Protein AF-0000000067793113 (afdb_homodimer)

Secondary structure (DSSP, 8-state):
---SEEEEE--HHHHHHHHHHHHTTS-SSHHHHHHHHHHHHHHHHHHHHHHHHHHHHHHHHHT-S-----HHHHHHHHHHHHHHTT-/---SEEEEE--HHHHHHHHHHHHTTS-SSHHHHHHHHHHHHHHHHHHHHHHHHHHHHHHHHHT-S-----HHHHHHHHHHHHHHTT-

Sequence (174 aa):
MMARTMTIDLGDELRHYVESLVESGDYRTQSEVIREALRMLREKQAESDLQTLRQLVAEGINSGEPQEWNKDEFLQKIRNRTRTATRMMARTMTIDLGDELRHYVESLVESGDYRTQSEVIREALRMLREKQAESDLQTLRQLVAEGINSGEPQEWNKDEFLQKIRNRTRTATR

Structure (mmCIF, N/CA/C/O backbone):
data_AF-0000000067793113-model_v1
#
loop_
_entity.id
_entity.type
_entity.pdbx_description
1 polymer 'Antitoxin ParD'
#
loop_
_atom_site.group_PDB
_atom_site.id
_atom_site.type_symbol
_atom_site.label_atom_id
_atom_site.label_alt_id
_atom_site.label_comp_id
_atom_site.label_asym_id
_atom_site.label_entity_id
_atom_site.label_seq_id
_atom_site.pdbx_PDB_ins_code
_atom_site.Cartn_x
_atom_site.Cartn_y
_atom_site.Cartn_z
_atom_site.occupancy
_atom_site.B_iso_or_equiv
_atom_site.auth_seq_id
_atom_site.auth_comp_id
_atom_site.auth_asym_id
_atom_site.auth_atom_id
_atom_site.pdbx_PDB_model_num
ATOM 1 N N . MET A 1 1 ? -24.422 -5.859 -14.805 1 48.16 1 MET A N 1
ATOM 2 C CA . MET A 1 1 ? -23.953 -4.516 -14.484 1 48.16 1 MET A CA 1
ATOM 3 C C . MET A 1 1 ? -23.125 -4.527 -13.195 1 48.16 1 MET A C 1
ATOM 5 O O . MET A 1 1 ? -23.672 -4.699 -12.109 1 48.16 1 MET A O 1
ATOM 9 N N . MET A 1 2 ? -21.906 -4.91 -13.336 1 55.5 2 MET A N 1
ATOM 10 C CA . MET A 1 2 ? -21.203 -5.316 -12.117 1 55.5 2 MET A CA 1
ATOM 11 C C . MET A 1 2 ? -21.125 -4.164 -11.125 1 55.5 2 MET A C 1
ATOM 13 O O . MET A 1 2 ? -21.125 -2.996 -11.523 1 55.5 2 MET A O 1
ATOM 17 N N . ALA A 1 3 ? -21.594 -4.344 -10.016 1 69.62 3 ALA A N 1
ATOM 18 C CA . ALA A 1 3 ? -21.656 -3.324 -8.969 1 69.62 3 ALA A CA 1
ATOM 19 C C . ALA A 1 3 ? -20.375 -2.492 -8.938 1 69.62 3 ALA A C 1
ATOM 21 O O . ALA A 1 3 ? -19.266 -3.035 -9.023 1 69.62 3 ALA A O 1
ATOM 22 N N . ARG A 1 4 ? -20.594 -1.228 -9.25 1 86.25 4 ARG A N 1
ATOM 23 C CA . ARG A 1 4 ? -19.5 -0.26 -9.305 1 86.25 4 ARG A CA 1
ATOM 24 C C . ARG A 1 4 ? -18.875 -0.048 -7.93 1 86.25 4 ARG A C 1
ATOM 26 O O . ARG A 1 4 ? -17.719 0.344 -7.82 1 86.25 4 ARG A O 1
ATOM 33 N N . THR A 1 5 ? -19.719 -0.491 -6.961 1 94.31 5 THR A N 1
ATOM 34 C CA . THR A 1 5 ? -19.25 -0.253 -5.594 1 94.31 5 THR A CA 1
ATOM 35 C C . THR A 1 5 ? -19.141 -1.566 -4.824 1 94.31 5 THR A C 1
ATOM 37 O O . THR A 1 5 ? -19.703 -2.586 -5.242 1 94.31 5 THR A O 1
ATOM 40 N N . MET A 1 6 ? -18.297 -1.612 -3.809 1 94.56 6 MET A N 1
ATOM 41 C CA . MET A 1 6 ? -18.172 -2.746 -2.898 1 94.56 6 MET A CA 1
ATOM 42 C C . MET A 1 6 ? -18.234 -2.287 -1.445 1 94.56 6 MET A C 1
ATOM 44 O O . MET A 1 6 ? -17.906 -1.142 -1.137 1 94.56 6 MET A O 1
ATOM 48 N N . THR A 1 7 ? -18.75 -3.268 -0.599 1 96.06 7 THR A N 1
ATOM 49 C CA . THR A 1 7 ? -18.844 -3.014 0.835 1 96.06 7 THR A CA 1
ATOM 50 C C . THR A 1 7 ? -17.781 -3.801 1.593 1 96.06 7 THR A C 1
ATOM 52 O O . THR A 1 7 ? -17.609 -5.004 1.373 1 96.06 7 THR A O 1
ATOM 55 N N . ILE A 1 8 ? -17.031 -3.033 2.484 1 97.44 8 ILE A N 1
ATOM 56 C CA . ILE A 1 8 ? -15.914 -3.666 3.18 1 97.44 8 ILE A CA 1
ATOM 57 C C . ILE A 1 8 ? -15.992 -3.352 4.672 1 97.44 8 ILE A C 1
ATOM 59 O O . ILE A 1 8 ? -16.609 -2.363 5.074 1 97.44 8 ILE A O 1
ATOM 63 N N . ASP A 1 9 ? -15.453 -4.301 5.379 1 97.5 9 ASP A N 1
ATOM 64 C CA . ASP A 1 9 ? -15.242 -4.09 6.809 1 97.5 9 ASP A CA 1
ATOM 65 C C . ASP A 1 9 ? -13.766 -3.875 7.117 1 97.5 9 ASP A C 1
ATOM 67 O O . ASP A 1 9 ? -12.953 -4.789 6.965 1 97.5 9 ASP A O 1
ATOM 71 N N . LEU A 1 10 ? -13.398 -2.705 7.676 1 97.62 10 LEU A N 1
ATOM 72 C CA . LEU A 1 10 ? -12 -2.346 7.91 1 97.62 10 LEU A CA 1
ATOM 73 C C . LEU A 1 10 ? -11.617 -2.6 9.367 1 97.62 10 LEU A C 1
ATOM 75 O O . LEU A 1 10 ? -10.43 -2.68 9.688 1 97.62 10 LEU A O 1
ATOM 79 N N . GLY A 1 11 ? -12.531 -2.713 10.18 1 96.12 11 GLY A N 1
ATOM 80 C CA . GLY A 1 11 ? -12.25 -2.59 11.602 1 96.12 11 GLY A CA 1
ATOM 81 C C . GLY A 1 11 ? -12.102 -1.151 12.062 1 96.12 11 GLY A C 1
ATOM 82 O O . GLY A 1 11 ? -11.961 -0.245 11.234 1 96.12 11 GLY A O 1
ATOM 83 N N . ASP A 1 12 ? -12.078 -0.944 13.367 1 94.81 12 ASP A N 1
ATOM 84 C CA . ASP A 1 12 ? -12.148 0.399 13.938 1 94.81 12 ASP A CA 1
ATOM 85 C C . ASP A 1 12 ? -10.875 1.19 13.641 1 94.81 12 ASP A C 1
ATOM 87 O O . ASP A 1 12 ? -10.945 2.342 13.203 1 94.81 12 ASP A O 1
ATOM 91 N N . GLU A 1 13 ? -9.758 0.583 13.844 1 95.56 13 GLU A N 1
ATOM 92 C CA . GLU A 1 13 ? -8.477 1.283 13.727 1 95.56 13 GLU A CA 1
ATOM 93 C C . GLU A 1 13 ? -8.234 1.753 12.297 1 95.56 13 GLU A C 1
ATOM 95 O O . GLU A 1 13 ? -7.918 2.922 12.07 1 95.56 13 GLU A O 1
ATOM 100 N N . LEU A 1 14 ? -8.469 0.882 11.367 1 97.5 14 LEU A N 1
ATOM 101 C CA . LEU A 1 14 ? -8.219 1.242 9.977 1 97.5 14 LEU A CA 1
ATOM 102 C C . LEU A 1 14 ? -9.312 2.174 9.461 1 97.5 14 LEU A C 1
ATOM 104 O O . LEU A 1 14 ? -9.039 3.049 8.633 1 97.5 14 LEU A O 1
ATOM 108 N N . ARG A 1 15 ? -10.484 2.031 9.938 1 97.06 15 ARG A N 1
ATOM 109 C CA . ARG A 1 15 ? -11.539 2.979 9.594 1 97.06 15 ARG A CA 1
ATOM 110 C C . ARG A 1 15 ? -11.172 4.391 10.047 1 97.06 15 ARG A C 1
ATOM 112 O O . ARG A 1 15 ? -11.305 5.344 9.273 1 97.06 15 ARG A O 1
ATOM 119 N N . HIS A 1 16 ? -10.695 4.449 11.266 1 96.25 16 HIS A N 1
ATOM 120 C CA . HIS A 1 16 ? -10.289 5.75 11.789 1 96.25 16 HIS A CA 1
ATOM 121 C C . HIS A 1 16 ? -9.141 6.332 10.977 1 96.25 16 HIS A C 1
ATOM 123 O O . HIS A 1 16 ? -9.102 7.539 10.727 1 96.25 16 HIS A O 1
ATOM 129 N N . TYR A 1 17 ? -8.258 5.512 10.617 1 96.88 17 TYR A N 1
ATOM 130 C CA . TYR A 1 17 ? -7.125 5.934 9.805 1 96.88 17 TYR A CA 1
ATOM 131 C C . TYR A 1 17 ? -7.598 6.531 8.484 1 96.88 17 TYR A C 1
ATOM 133 O O . TYR A 1 17 ? -7.191 7.633 8.109 1 96.88 17 TYR A O 1
ATOM 141 N N . VAL A 1 18 ? -8.539 5.891 7.801 1 98 18 VAL A N 1
ATOM 142 C CA . VAL A 1 18 ? -9.078 6.363 6.527 1 98 18 VAL A CA 1
ATOM 143 C C . VAL A 1 18 ? -9.805 7.688 6.73 1 98 18 VAL A C 1
ATOM 145 O O . VAL A 1 18 ? -9.609 8.633 5.969 1 98 18 VAL A O 1
ATOM 148 N N . GLU A 1 19 ? -10.555 7.75 7.809 1 96.75 19 GLU A N 1
ATOM 149 C CA . GLU A 1 19 ? -11.297 8.969 8.117 1 96.75 19 GLU A CA 1
ATOM 150 C C . GLU A 1 19 ? -10.359 10.133 8.391 1 96.75 19 GLU A C 1
ATOM 152 O O . GLU A 1 19 ? -1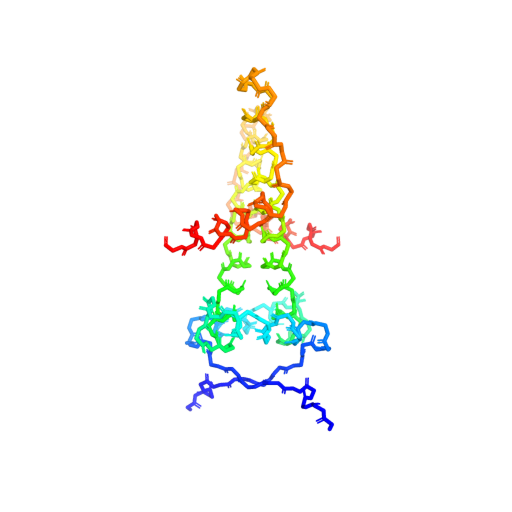0.617 11.266 7.965 1 96.75 19 GLU A O 1
ATOM 157 N N . SER A 1 20 ? -9.312 9.852 9.07 1 96.5 20 SER A N 1
ATOM 158 C CA . SER A 1 20 ? -8.359 10.906 9.406 1 96.5 20 SER A CA 1
ATOM 159 C C . SER A 1 20 ? -7.699 11.477 8.148 1 96.5 20 SER A C 1
ATOM 161 O O . SER A 1 20 ? -7.422 12.672 8.078 1 96.5 20 SER A O 1
ATOM 163 N N . LEU A 1 21 ? -7.473 10.664 7.16 1 95.88 21 LEU A N 1
ATOM 164 C CA . LEU A 1 21 ? -6.863 11.109 5.914 1 95.88 21 LEU A CA 1
ATOM 165 C C . LEU A 1 21 ? -7.812 12.008 5.129 1 95.88 21 LEU A C 1
ATOM 167 O O . LEU A 1 21 ? -7.379 12.969 4.492 1 95.88 21 LEU A O 1
ATOM 171 N N . VAL A 1 22 ? -9.07 11.727 5.195 1 97.12 22 VAL A N 1
ATOM 172 C CA . VAL A 1 22 ? -10.078 12.539 4.516 1 97.12 22 VAL A CA 1
ATOM 173 C C . VAL A 1 22 ? -10.273 13.859 5.266 1 97.12 22 VAL A C 1
ATOM 175 O O . VAL A 1 22 ? -10.344 14.93 4.648 1 97.12 22 VAL A O 1
ATOM 178 N N . GLU A 1 23 ? -10.289 13.773 6.574 1 96.38 23 GLU A N 1
ATOM 179 C CA . GLU A 1 23 ? -10.484 14.945 7.418 1 96.38 23 GLU A CA 1
ATOM 180 C C . GLU A 1 23 ? -9.32 15.922 7.285 1 96.38 23 GLU A C 1
ATOM 182 O O . GLU A 1 23 ? -9.523 17.141 7.316 1 96.38 23 GLU A O 1
ATOM 187 N N . SER A 1 24 ? -8.133 15.375 7.098 1 93.38 24 SER A N 1
ATOM 188 C CA . SER A 1 24 ? -6.934 16.203 6.984 1 93.38 24 SER A CA 1
ATOM 189 C C . SER A 1 24 ? -6.883 16.922 5.645 1 93.38 24 SER A C 1
ATOM 191 O O . SER A 1 24 ? -6.105 17.859 5.465 1 93.38 24 SER A O 1
ATOM 193 N N . GLY A 1 25 ? -7.664 16.406 4.645 1 94.5 25 GLY A N 1
ATOM 194 C CA . GLY A 1 25 ? -7.676 17 3.314 1 94.5 25 GLY A CA 1
ATOM 195 C C . GLY A 1 25 ? -6.684 16.344 2.369 1 94.5 25 GLY A C 1
ATOM 196 O O . GLY A 1 25 ? -6.504 16.797 1.237 1 94.5 25 GLY A O 1
ATOM 197 N N . ASP A 1 26 ? -6.023 15.312 2.783 1 91.19 26 ASP A N 1
ATOM 198 C CA . ASP A 1 26 ? -5.066 14.594 1.946 1 91.19 26 ASP A CA 1
ATOM 199 C C . ASP A 1 26 ? -5.77 13.898 0.784 1 91.19 26 ASP A C 1
ATOM 201 O O . ASP A 1 26 ? -5.18 13.711 -0.282 1 91.19 26 ASP A O 1
ATOM 205 N N . TYR A 1 27 ? -6.988 13.516 1.097 1 95.88 27 TYR A N 1
ATOM 206 C CA . TYR A 1 27 ? -7.836 12.867 0.105 1 95.88 27 TYR A CA 1
ATOM 207 C C . TYR A 1 27 ? -9.242 13.453 0.123 1 95.88 27 TYR A C 1
ATOM 209 O O . TYR A 1 27 ? -9.703 13.938 1.157 1 95.88 27 TYR A O 1
ATOM 217 N N . ARG A 1 28 ? -9.875 13.359 -0.958 1 97.12 28 ARG A N 1
ATOM 218 C CA . ARG A 1 28 ? -11.219 13.914 -1.064 1 97.12 28 ARG A CA 1
ATOM 219 C C . ARG A 1 28 ? -12.258 12.938 -0.507 1 97.12 28 ARG A C 1
ATOM 221 O O . ARG A 1 28 ? -13.258 13.359 0.081 1 97.12 28 ARG A O 1
ATOM 228 N N . THR A 1 29 ? -12 11.664 -0.771 1 97.62 29 THR A N 1
ATOM 229 C CA . THR A 1 29 ? -13 10.68 -0.376 1 97.62 29 THR A CA 1
ATOM 230 C C . THR A 1 29 ? -12.328 9.43 0.186 1 97.62 29 THR A C 1
ATOM 232 O O . THR A 1 29 ? -11.133 9.203 -0.037 1 97.62 29 THR A O 1
ATOM 235 N N . GLN A 1 30 ? -13.117 8.625 0.797 1 97.5 30 GLN A N 1
ATOM 236 C CA . GLN A 1 30 ? -12.656 7.332 1.286 1 97.5 30 GLN A CA 1
ATOM 237 C C . GLN A 1 30 ? -12.258 6.418 0.132 1 97.5 30 GLN A C 1
ATOM 239 O O . GLN A 1 30 ? -11.273 5.684 0.231 1 97.5 30 GLN A O 1
ATOM 244 N N . SER A 1 31 ? -12.961 6.496 -0.937 1 98.06 31 SER A N 1
ATOM 245 C CA . SER A 1 31 ? -12.641 5.695 -2.113 1 98.06 31 SER A CA 1
ATOM 246 C C . SER A 1 31 ? -11.258 6.047 -2.662 1 98.06 31 SER A C 1
ATOM 248 O O . SER A 1 31 ? -10.523 5.168 -3.119 1 98.06 31 SER A O 1
ATOM 250 N N . GLU A 1 32 ? -10.922 7.289 -2.578 1 98.25 32 GLU A N 1
ATOM 251 C CA . GLU A 1 32 ? -9.617 7.742 -3.047 1 98.25 32 GLU A CA 1
ATOM 252 C C . GLU A 1 32 ? -8.492 7.148 -2.201 1 98.25 32 GLU A C 1
ATOM 254 O O . GLU A 1 32 ? -7.469 6.719 -2.734 1 98.25 32 GLU A O 1
ATOM 259 N N . VAL A 1 33 ? -8.703 7.051 -0.982 1 98.31 33 VAL A N 1
ATOM 260 C CA . VAL A 1 33 ? -7.719 6.477 -0.068 1 98.31 33 VAL A CA 1
ATOM 261 C C . VAL A 1 33 ? -7.496 5.004 -0.406 1 98.31 33 VAL A C 1
ATOM 263 O O . VAL A 1 33 ? -6.359 4.559 -0.557 1 98.31 33 VAL A O 1
ATOM 266 N N . ILE A 1 34 ? -8.578 4.34 -0.567 1 98.69 34 ILE A N 1
ATOM 267 C CA . ILE A 1 34 ? -8.531 2.898 -0.779 1 98.69 34 ILE A CA 1
ATOM 268 C C . ILE A 1 34 ? -7.906 2.6 -2.143 1 98.69 34 ILE A C 1
ATOM 270 O O . ILE A 1 34 ? -7.121 1.658 -2.279 1 98.69 34 ILE A O 1
ATOM 274 N N . ARG A 1 35 ? -8.242 3.443 -3.121 1 98.56 35 ARG A N 1
ATOM 275 C CA . ARG A 1 35 ? -7.645 3.254 -4.438 1 98.56 35 ARG A CA 1
ATOM 276 C C . ARG A 1 35 ? -6.129 3.436 -4.379 1 98.56 35 ARG A C 1
ATOM 278 O O . ARG A 1 35 ? -5.383 2.662 -4.98 1 98.56 35 ARG A O 1
ATOM 285 N N . GLU A 1 36 ? -5.715 4.387 -3.625 1 98.06 36 GLU A N 1
ATOM 286 C CA . GLU A 1 36 ? -4.281 4.602 -3.467 1 98.06 36 GLU A CA 1
ATOM 287 C C . GLU A 1 36 ? -3.621 3.432 -2.742 1 98.06 36 GLU A C 1
ATOM 289 O O . GLU A 1 36 ? -2.541 2.982 -3.131 1 98.06 36 GLU A O 1
ATOM 294 N N . ALA A 1 37 ? -4.25 2.947 -1.72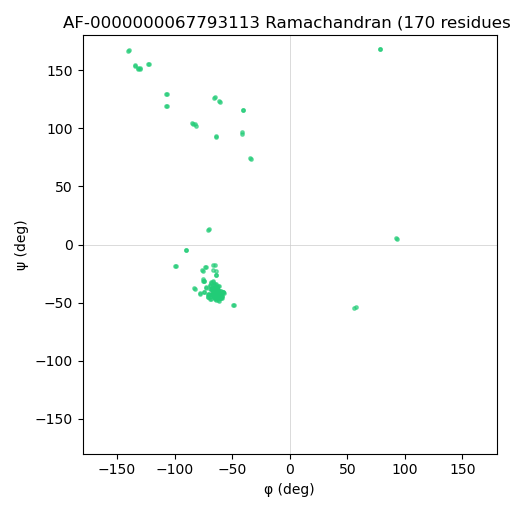6 1 98.5 37 ALA A N 1
ATOM 295 C CA . ALA A 1 37 ? -3.729 1.813 -0.967 1 98.5 37 ALA A CA 1
ATOM 296 C C . ALA A 1 37 ? -3.578 0.583 -1.855 1 98.5 37 ALA A C 1
ATOM 298 O O . ALA A 1 37 ? -2.559 -0.11 -1.8 1 98.5 37 ALA A O 1
ATOM 299 N N . LEU A 1 38 ? -4.523 0.403 -2.688 1 98.56 38 LEU A N 1
ATOM 300 C CA . LEU A 1 38 ? -4.504 -0.766 -3.561 1 98.56 38 LEU A CA 1
ATOM 301 C C . LEU A 1 38 ? -3.447 -0.615 -4.648 1 98.56 38 LEU A C 1
ATOM 303 O O . LEU A 1 38 ? -2.816 -1.597 -5.047 1 98.56 38 LEU A O 1
ATOM 307 N N . ARG A 1 39 ? -3.314 0.578 -5.109 1 97.81 39 ARG A N 1
ATOM 308 C CA . ARG A 1 39 ? -2.258 0.811 -6.09 1 97.81 39 ARG A CA 1
ATOM 309 C C . ARG A 1 39 ? -0.884 0.534 -5.488 1 97.81 39 ARG A C 1
ATOM 311 O O . ARG A 1 39 ? -0.02 -0.052 -6.145 1 97.81 39 ARG A O 1
ATOM 318 N N . MET A 1 40 ? -0.789 0.949 -4.305 1 96.25 40 MET A N 1
ATOM 319 C CA . MET A 1 40 ? 0.469 0.706 -3.605 1 96.25 40 MET A CA 1
ATOM 320 C C . MET A 1 40 ? 0.705 -0.789 -3.416 1 96.25 40 MET A C 1
ATOM 322 O O . MET A 1 40 ? 1.82 -1.275 -3.613 1 96.25 40 MET A O 1
ATOM 326 N N . LEU A 1 41 ? -0.288 -1.528 -3.012 1 96.5 41 LEU A N 1
ATOM 327 C CA . LEU A 1 41 ? -0.173 -2.973 -2.846 1 96.5 41 LEU A CA 1
ATOM 328 C C . LEU A 1 41 ? 0.223 -3.641 -4.156 1 96.5 41 LEU A C 1
ATOM 330 O O . LEU A 1 41 ? 1.116 -4.492 -4.184 1 96.5 41 LEU A O 1
ATOM 334 N N . ARG A 1 42 ? -0.41 -3.215 -5.199 1 95.56 42 ARG A N 1
ATOM 335 C CA . ARG A 1 42 ? -0.136 -3.775 -6.52 1 95.56 42 ARG A CA 1
ATOM 336 C C . ARG A 1 42 ? 1.296 -3.48 -6.953 1 95.56 42 ARG A C 1
ATOM 338 O O . ARG A 1 42 ? 1.983 -4.359 -7.48 1 95.56 42 ARG A O 1
ATOM 345 N N . GLU A 1 43 ? 1.705 -2.299 -6.73 1 94.19 43 GLU A N 1
ATOM 346 C CA . GLU A 1 43 ? 3.066 -1.897 -7.07 1 94.19 43 GLU A CA 1
ATOM 347 C C . GLU A 1 43 ? 4.094 -2.693 -6.27 1 94.19 43 GLU A C 1
ATOM 349 O O . GLU A 1 43 ? 5.094 -3.154 -6.82 1 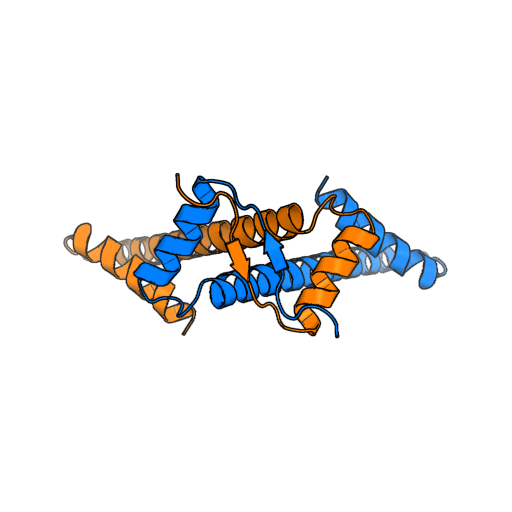94.19 43 GLU A O 1
ATOM 354 N N . LYS A 1 44 ? 3.814 -2.791 -5.055 1 93.31 44 LYS A N 1
ATOM 355 C CA . LYS A 1 44 ? 4.73 -3.539 -4.195 1 93.31 44 LYS A CA 1
ATOM 356 C C . LYS A 1 44 ? 4.832 -4.996 -4.637 1 93.31 44 LYS A C 1
ATOM 358 O O . LYS A 1 44 ? 5.922 -5.574 -4.633 1 93.31 44 LYS A O 1
ATOM 363 N N . GLN A 1 45 ? 3.736 -5.578 -4.961 1 90.62 45 GLN A N 1
ATOM 364 C CA . GLN A 1 45 ? 3.729 -6.953 -5.453 1 90.62 45 GLN A CA 1
ATOM 365 C C . GLN A 1 45 ? 4.535 -7.078 -6.742 1 90.62 45 GLN A C 1
ATOM 367 O O . GLN A 1 45 ? 5.297 -8.031 -6.914 1 90.62 45 GLN A O 1
ATOM 372 N N . ALA A 1 46 ? 4.391 -6.113 -7.637 1 89.94 46 ALA A N 1
ATOM 373 C CA . ALA A 1 46 ? 5.113 -6.117 -8.906 1 89.94 46 ALA A CA 1
ATOM 374 C C . ALA A 1 46 ? 6.621 -6.02 -8.68 1 89.94 46 ALA A C 1
ATOM 376 O O . ALA A 1 46 ? 7.398 -6.715 -9.328 1 89.94 46 ALA A O 1
ATOM 377 N N . GLU A 1 47 ? 6.941 -5.16 -7.754 1 89.62 47 GLU A N 1
ATOM 378 C CA . GLU A 1 47 ? 8.352 -4.988 -7.418 1 89.62 47 GLU A CA 1
ATOM 379 C C . GLU A 1 47 ? 8.938 -6.273 -6.836 1 89.62 47 GLU A C 1
ATOM 381 O O . GLU A 1 47 ? 10.062 -6.656 -7.176 1 89.62 47 GLU A O 1
ATOM 386 N N . SER A 1 48 ? 8.219 -6.84 -5.977 1 89.19 48 SER A N 1
ATOM 387 C CA . SER A 1 48 ? 8.664 -8.086 -5.363 1 89.19 48 SER A CA 1
ATOM 388 C C . SER A 1 48 ? 8.852 -9.18 -6.406 1 89.19 48 SER A C 1
ATOM 390 O O . SER A 1 48 ? 9.828 -9.93 -6.363 1 89.19 48 SER A O 1
ATOM 392 N N . ASP A 1 49 ? 7.926 -9.266 -7.281 1 86.12 49 ASP A N 1
ATOM 393 C CA . ASP A 1 49 ? 8.008 -10.242 -8.359 1 86.12 49 ASP A CA 1
ATOM 394 C C . ASP A 1 49 ? 9.25 -10 -9.227 1 86.12 49 ASP A C 1
ATOM 396 O O . ASP A 1 49 ? 9.938 -10.945 -9.609 1 86.12 49 ASP A O 1
ATOM 400 N N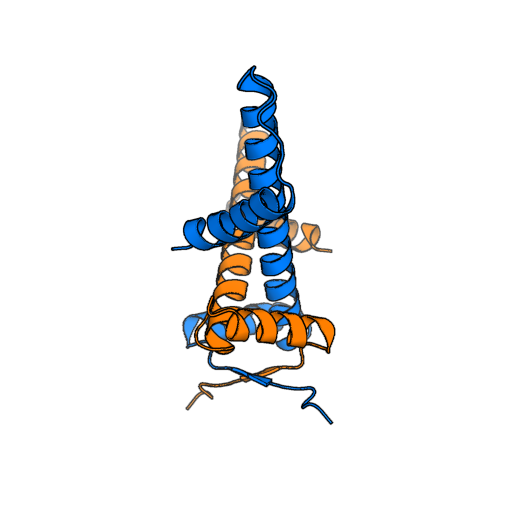 . LEU A 1 50 ? 9.469 -8.812 -9.508 1 85.25 50 LEU A N 1
ATOM 401 C CA . LEU A 1 50 ? 10.625 -8.445 -10.312 1 85.25 50 LEU A CA 1
ATOM 402 C C . LEU A 1 50 ? 11.922 -8.812 -9.602 1 85.25 50 LEU A C 1
ATOM 404 O O . LEU A 1 50 ? 12.859 -9.32 -10.219 1 85.25 50 LEU A O 1
ATOM 408 N N . GLN A 1 51 ? 11.938 -8.484 -8.391 1 86.62 51 GLN A N 1
ATOM 409 C CA . GLN A 1 51 ? 13.125 -8.797 -7.609 1 86.62 51 GLN A CA 1
ATOM 410 C C . GLN A 1 51 ? 13.375 -10.305 -7.566 1 86.62 51 GLN A C 1
ATOM 412 O O . GLN A 1 51 ? 14.516 -10.75 -7.695 1 86.62 51 GLN A O 1
ATOM 417 N N . THR A 1 52 ? 12.352 -11.016 -7.355 1 85.56 52 THR A N 1
ATOM 418 C CA . THR A 1 52 ? 12.453 -12.469 -7.348 1 85.56 52 THR A CA 1
ATOM 419 C C . THR A 1 52 ? 12.953 -12.984 -8.695 1 85.56 52 THR A C 1
ATOM 421 O O . THR A 1 52 ? 13.82 -13.859 -8.742 1 85.56 52 THR A O 1
ATOM 424 N N . LEU A 1 53 ? 12.422 -12.43 -9.703 1 83.62 53 LEU A N 1
ATOM 425 C CA . LEU A 1 53 ? 12.852 -12.812 -11.047 1 83.62 53 LEU A CA 1
ATOM 426 C C . LEU A 1 53 ? 14.32 -12.492 -11.266 1 83.62 53 LEU A C 1
ATOM 428 O O . LEU A 1 53 ? 15.07 -13.312 -11.805 1 83.62 53 LEU A O 1
ATOM 432 N N . ARG A 1 54 ? 14.719 -11.328 -10.914 1 84.56 54 ARG A N 1
ATOM 433 C CA . ARG A 1 54 ? 16.109 -10.914 -11.039 1 84.56 54 ARG A CA 1
ATOM 434 C C . ARG A 1 54 ? 17.031 -11.852 -10.258 1 84.56 54 ARG A C 1
ATOM 436 O O . ARG A 1 54 ? 18.109 -12.219 -10.742 1 84.56 54 ARG A O 1
ATOM 443 N N . GLN A 1 55 ? 16.594 -12.211 -9.125 1 84.5 55 GLN A N 1
ATOM 444 C CA . GLN A 1 55 ? 17.375 -13.117 -8.289 1 84.5 55 GLN A CA 1
ATOM 445 C C . GLN A 1 55 ? 17.484 -14.492 -8.922 1 84.5 55 GLN A C 1
ATOM 447 O O . GLN A 1 55 ? 18.562 -15.109 -8.906 1 84.5 55 GLN A O 1
ATOM 452 N N . LEU A 1 56 ? 16.406 -14.961 -9.484 1 80.38 56 LEU A N 1
ATOM 453 C CA . LEU A 1 56 ? 16.406 -16.266 -10.133 1 80.38 56 LEU A CA 1
ATOM 454 C C . LEU A 1 56 ? 17.297 -16.266 -11.367 1 80.38 56 LEU A C 1
ATOM 456 O O . LEU A 1 56 ? 18.031 -17.219 -11.625 1 80.38 56 LEU A O 1
ATOM 460 N N . VAL A 1 57 ? 17.281 -15.203 -12.102 1 80.94 57 VAL A N 1
ATOM 461 C CA . VAL A 1 57 ? 18.125 -15.039 -13.289 1 80.94 57 VAL A CA 1
ATOM 462 C C . VAL A 1 57 ? 19.594 -14.992 -12.883 1 80.94 57 VAL A C 1
ATOM 464 O O . VAL A 1 57 ? 20.438 -15.664 -13.492 1 80.94 57 VAL A O 1
ATOM 467 N N . ALA A 1 58 ? 19.891 -14.258 -11.883 1 78.69 58 ALA A N 1
ATOM 468 C CA . ALA A 1 58 ? 21.25 -14.156 -11.367 1 78.69 58 ALA A CA 1
ATOM 469 C C . ALA A 1 58 ? 21.781 -15.516 -10.922 1 78.69 58 ALA A C 1
ATOM 471 O O . ALA A 1 58 ? 22.922 -15.875 -11.195 1 78.69 58 ALA A O 1
ATOM 472 N N . GLU A 1 59 ? 21.016 -16.219 -10.25 1 78.94 59 GLU A N 1
ATOM 473 C CA . GLU A 1 59 ? 21.375 -17.562 -9.797 1 78.94 59 GLU A CA 1
ATOM 474 C C . GLU A 1 59 ? 21.594 -18.5 -10.984 1 78.94 59 GLU A C 1
ATOM 476 O O . GLU A 1 59 ? 22.469 -19.359 -10.945 1 78.94 59 GLU A O 1
ATOM 481 N N . GLY A 1 60 ? 20.812 -18.297 -11.938 1 74.31 60 GLY A N 1
ATOM 482 C CA . GLY A 1 60 ? 20.969 -19.094 -13.141 1 74.31 60 GLY A CA 1
ATOM 483 C C . GLY A 1 60 ? 22.25 -18.812 -13.891 1 74.31 60 GLY A C 1
ATOM 484 O O . GLY A 1 60 ? 22.922 -19.734 -14.367 1 74.31 60 GLY A O 1
ATOM 485 N N . ILE A 1 61 ? 22.609 -17.594 -13.93 1 73.06 61 ILE A N 1
ATOM 486 C CA . ILE A 1 61 ? 23.844 -17.172 -14.594 1 73.06 61 ILE A CA 1
ATOM 487 C C . ILE A 1 61 ? 25.047 -17.656 -13.789 1 73.06 61 ILE A C 1
ATOM 489 O O . ILE A 1 61 ? 26.031 -18.141 -14.359 1 73.06 61 ILE A O 1
ATOM 493 N N . ASN A 1 62 ? 24.891 -17.5 -12.578 1 70.62 62 ASN A N 1
ATOM 494 C CA . ASN A 1 62 ? 26.016 -17.875 -11.711 1 70.62 62 ASN A CA 1
ATOM 495 C C . ASN A 1 62 ? 26.125 -19.391 -11.555 1 70.62 62 ASN A C 1
ATOM 497 O O . ASN A 1 62 ? 27.141 -19.891 -11.062 1 70.62 62 ASN A O 1
ATOM 501 N N . SER A 1 63 ? 25.047 -19.969 -11.797 1 65.62 63 SER A N 1
ATOM 502 C CA . SER A 1 63 ? 25.094 -21.422 -11.648 1 65.62 63 SER A CA 1
ATOM 503 C C . SER A 1 63 ? 25.906 -22.062 -12.766 1 65.62 63 SER A C 1
ATOM 505 O O . SER A 1 63 ? 26.281 -23.234 -12.68 1 65.62 63 SER A O 1
ATOM 507 N N . GLY A 1 64 ? 26.578 -21.344 -13.461 1 61.66 64 GLY A N 1
ATOM 508 C CA . GLY A 1 64 ? 27.484 -21.812 -14.5 1 61.66 64 GLY A CA 1
ATOM 509 C C . GLY A 1 64 ? 26.797 -22.656 -15.555 1 61.66 64 GLY A C 1
ATOM 510 O O . GLY A 1 64 ? 27.141 -22.594 -16.734 1 61.66 64 GLY A O 1
ATOM 511 N N . GLU A 1 65 ? 26.078 -23.719 -15.102 1 58.16 65 GLU A N 1
ATOM 512 C CA . GLU A 1 65 ? 25.609 -24.656 -16.125 1 58.16 65 GLU A CA 1
ATOM 513 C C . GLU A 1 65 ? 24.297 -24.203 -16.734 1 58.16 65 GLU A C 1
ATOM 515 O O . GLU A 1 65 ? 23.375 -23.797 -16.031 1 58.16 65 GLU A O 1
ATOM 520 N N . PRO A 1 66 ? 24.391 -23.688 -17.922 1 57.09 66 PRO A N 1
ATOM 521 C CA . PRO A 1 66 ? 23.141 -23.344 -18.625 1 57.09 66 PRO A CA 1
ATOM 522 C C . PRO A 1 66 ? 22 -24.312 -18.312 1 57.09 66 PRO A C 1
ATOM 524 O O . PRO A 1 66 ? 22.172 -25.531 -18.438 1 57.09 66 PRO A O 1
ATOM 527 N N . GLN A 1 67 ? 21.453 -24.203 -17.141 1 56.75 67 GLN A N 1
ATOM 528 C CA . GLN A 1 67 ? 20.297 -25.094 -16.969 1 56.75 67 GLN A CA 1
ATOM 529 C C . GLN A 1 67 ? 19.172 -24.703 -17.922 1 56.75 67 GLN A C 1
ATOM 531 O O . GLN A 1 67 ? 19.016 -23.531 -18.25 1 56.75 67 GLN A O 1
ATOM 536 N N . GLU A 1 68 ? 18.75 -25.562 -18.594 1 58.94 68 GLU A N 1
ATOM 537 C CA . GLU A 1 68 ? 17.641 -25.391 -19.516 1 58.94 68 GLU A CA 1
ATOM 538 C C . GLU A 1 68 ? 16.531 -24.547 -18.891 1 58.94 68 GLU A C 1
ATOM 540 O O . GLU A 1 68 ? 16.094 -24.828 -17.766 1 58.94 68 GLU A O 1
ATOM 545 N N . TRP A 1 69 ? 16.609 -23.312 -19.203 1 59.66 69 TRP A N 1
ATOM 546 C CA . TRP A 1 69 ? 15.633 -22.328 -18.719 1 59.66 69 TRP A CA 1
ATOM 547 C C . TRP A 1 69 ? 14.242 -22.625 -19.266 1 59.66 69 TRP A C 1
ATOM 549 O O . TRP A 1 69 ? 14.047 -22.672 -20.484 1 59.66 69 TRP A O 1
ATOM 559 N N . ASN A 1 70 ? 13.43 -23.453 -18.391 1 63.12 70 ASN A N 1
ATOM 560 C CA . ASN A 1 70 ? 12.016 -23.562 -18.719 1 63.12 70 ASN A CA 1
ATOM 561 C C . ASN A 1 70 ? 11.227 -22.375 -18.203 1 63.12 70 ASN A C 1
ATOM 563 O O . ASN A 1 70 ? 11.039 -22.219 -17 1 63.12 70 ASN A O 1
ATOM 567 N N . LYS A 1 71 ? 10.914 -21.547 -19.047 1 63.81 71 LYS A N 1
ATOM 568 C CA . LYS A 1 71 ? 10.234 -20.281 -18.781 1 63.81 71 LYS A CA 1
ATOM 569 C C . LYS A 1 71 ? 9.008 -20.484 -17.906 1 63.81 71 LYS A C 1
ATOM 571 O O . LYS A 1 71 ? 8.773 -19.734 -16.953 1 63.81 71 LYS A O 1
ATOM 576 N N . ASP A 1 72 ? 8.148 -21.453 -18.391 1 67.31 72 ASP A N 1
ATOM 577 C CA . ASP A 1 72 ? 6.891 -21.688 -17.688 1 67.31 72 ASP A CA 1
ATOM 578 C C . ASP A 1 72 ? 7.145 -22.078 -16.234 1 67.31 72 ASP A C 1
ATOM 580 O O . ASP A 1 72 ? 6.445 -21.609 -15.336 1 67.31 72 ASP A O 1
ATOM 584 N N . GLU A 1 73 ? 8.117 -22.875 -16.141 1 66.88 73 GLU A N 1
ATOM 585 C CA . GLU A 1 73 ? 8.461 -23.312 -14.789 1 66.88 73 GLU A CA 1
ATOM 586 C C . GLU A 1 73 ? 9.023 -22.172 -13.961 1 66.88 73 GLU A C 1
ATOM 588 O O . GLU A 1 73 ? 8.742 -22.047 -12.766 1 66.88 73 GLU A O 1
ATOM 593 N N . PHE A 1 74 ? 9.68 -21.328 -14.633 1 65.81 74 PHE A N 1
ATOM 594 C CA . PHE A 1 74 ? 10.297 -20.188 -13.984 1 65.81 74 PHE A CA 1
ATOM 595 C C . PHE A 1 74 ? 9.242 -19.188 -13.516 1 65.81 74 PHE A C 1
ATOM 597 O O . PHE A 1 74 ? 9.266 -18.75 -12.359 1 65.81 74 PHE A O 1
ATOM 604 N N . LEU A 1 75 ? 8.281 -18.875 -14.305 1 65.69 75 LEU A N 1
ATOM 605 C CA . LEU A 1 75 ? 7.211 -17.953 -13.969 1 65.69 75 LEU A CA 1
ATOM 606 C C . LEU A 1 75 ? 6.367 -18.484 -12.82 1 65.69 75 LEU A C 1
ATOM 608 O O . LEU A 1 75 ? 5.93 -17.719 -11.953 1 65.69 75 LEU A O 1
ATOM 612 N N . GLN A 1 76 ? 6.156 -19.734 -12.836 1 68.31 76 GLN A N 1
ATOM 613 C CA . GLN A 1 76 ? 5.426 -20.375 -11.75 1 68.31 76 GLN A CA 1
ATOM 614 C C . GLN A 1 76 ? 6.18 -20.234 -10.43 1 68.31 76 GLN A C 1
ATOM 616 O O . GLN A 1 76 ? 5.566 -20.016 -9.383 1 68.31 76 GLN A O 1
ATOM 621 N N . LYS A 1 77 ? 7.492 -20.328 -10.586 1 66.44 77 LYS A N 1
ATOM 622 C CA . LYS A 1 77 ? 8.336 -20.203 -9.398 1 66.44 77 LYS A CA 1
ATOM 623 C C . LYS A 1 77 ? 8.273 -18.797 -8.82 1 66.44 77 LYS A C 1
ATOM 625 O O . LYS A 1 77 ? 8.219 -18.625 -7.602 1 66.44 77 LYS A O 1
ATOM 630 N N . ILE A 1 78 ? 8.203 -17.891 -9.633 1 65.75 78 ILE A N 1
ATOM 631 C CA . ILE A 1 78 ? 8.125 -16.484 -9.234 1 65.75 78 ILE A CA 1
ATOM 632 C C . ILE A 1 78 ? 6.793 -16.219 -8.539 1 65.75 78 ILE A C 1
ATOM 634 O O . ILE A 1 78 ? 6.754 -15.578 -7.484 1 65.75 78 ILE A O 1
ATOM 638 N N . ARG A 1 79 ? 5.777 -16.75 -9.094 1 68.12 79 ARG A N 1
ATOM 639 C CA . ARG A 1 79 ? 4.441 -16.594 -8.531 1 68.12 79 ARG A CA 1
ATOM 640 C C . ARG A 1 79 ? 4.355 -17.219 -7.141 1 68.12 79 ARG A C 1
ATOM 642 O O . ARG A 1 79 ? 3.77 -16.625 -6.227 1 68.12 79 ARG A O 1
ATOM 649 N N . ASN A 1 80 ? 4.996 -18.312 -7.043 1 65.75 80 ASN A N 1
ATOM 650 C CA . ASN A 1 80 ? 4.98 -19.062 -5.785 1 65.75 80 ASN A CA 1
ATOM 651 C C . ASN A 1 80 ? 5.793 -18.359 -4.707 1 65.75 80 ASN A C 1
ATOM 653 O O . ASN A 1 80 ? 5.414 -18.375 -3.533 1 65.75 80 ASN A O 1
ATOM 657 N N . ARG A 1 81 ? 6.863 -17.922 -5.098 1 63.12 81 ARG A N 1
ATOM 658 C CA . ARG A 1 81 ? 7.766 -17.281 -4.145 1 63.12 81 ARG A CA 1
ATOM 659 C C . ARG A 1 81 ? 7.191 -15.953 -3.652 1 63.12 81 ARG A C 1
ATOM 661 O O . ARG A 1 81 ? 7.367 -15.594 -2.488 1 63.12 81 ARG A O 1
ATOM 668 N N . THR A 1 82 ? 6.691 -15.25 -4.469 1 61.56 82 THR A N 1
ATOM 669 C CA . THR A 1 82 ? 6.078 -13.984 -4.082 1 61.56 82 THR A CA 1
ATOM 670 C C . THR A 1 82 ? 4.883 -14.219 -3.162 1 61.56 82 THR A C 1
ATOM 672 O O . THR A 1 82 ? 4.586 -13.398 -2.293 1 61.56 82 THR A O 1
ATOM 675 N N . ARG A 1 83 ? 4.289 -15.391 -3.293 1 60.31 83 ARG A N 1
ATOM 676 C CA . ARG A 1 83 ? 3.174 -15.797 -2.445 1 60.31 83 ARG A CA 1
ATOM 677 C C . ARG A 1 83 ? 3.666 -16.25 -1.076 1 60.31 83 ARG A C 1
ATOM 679 O O . ARG A 1 83 ? 3.031 -15.977 -0.058 1 60.31 83 ARG A O 1
ATOM 686 N N . THR A 1 84 ? 4.66 -16.938 -1.102 1 53.62 84 THR A N 1
ATOM 687 C CA . THR A 1 84 ? 5.184 -17.531 0.13 1 53.62 84 THR A CA 1
ATOM 688 C C . THR A 1 84 ? 5.879 -16.469 0.976 1 53.62 84 THR A C 1
ATOM 690 O O . THR A 1 84 ? 6.059 -16.641 2.184 1 53.62 84 THR A O 1
ATOM 693 N N . ALA A 1 85 ? 6.363 -15.578 0.362 1 51.31 85 ALA A N 1
ATOM 694 C CA . ALA A 1 85 ? 7.062 -14.57 1.154 1 51.31 85 ALA A CA 1
ATOM 695 C C . ALA A 1 85 ? 6.086 -13.797 2.039 1 51.31 85 ALA A C 1
ATOM 697 O O . ALA A 1 85 ? 6.477 -13.242 3.068 1 51.31 85 ALA A O 1
ATOM 698 N N . THR A 1 86 ? 4.805 -13.695 1.819 1 40.78 86 THR A N 1
ATOM 699 C CA . THR A 1 86 ? 3.814 -13.055 2.678 1 40.78 86 THR A CA 1
ATOM 700 C C . THR A 1 86 ? 3.234 -14.055 3.674 1 40.78 86 THR A C 1
ATOM 702 O O . THR A 1 86 ? 2.367 -13.711 4.477 1 40.78 86 THR A O 1
ATOM 705 N N . ARG A 1 87 ? 3.564 -15.281 3.617 1 38.44 87 ARG A N 1
ATOM 706 C CA . ARG A 1 87 ? 3.098 -16.203 4.648 1 38.44 87 ARG A CA 1
ATOM 707 C C . ARG A 1 87 ? 3.982 -16.141 5.887 1 38.44 87 ARG A C 1
ATOM 709 O O . ARG A 1 87 ? 5.207 -16.062 5.781 1 38.44 87 ARG A O 1
ATOM 716 N N . MET B 1 1 ? -23.625 3.885 16.75 1 49.09 1 MET B N 1
ATOM 717 C CA . MET B 1 1 ? -23.078 2.582 16.391 1 49.09 1 MET B CA 1
ATOM 718 C C . MET B 1 1 ? -22.312 2.662 15.062 1 49.09 1 MET B C 1
ATOM 720 O O . MET B 1 1 ? -22.922 2.828 14 1 49.09 1 MET B O 1
ATOM 724 N N . MET B 1 2 ? -21.094 3.096 15.141 1 57.19 2 MET B N 1
ATOM 725 C CA . MET B 1 2 ? -20.484 3.553 13.898 1 57.19 2 MET B CA 1
ATOM 726 C C . MET B 1 2 ? -20.406 2.42 12.875 1 57.19 2 MET B C 1
ATOM 728 O O . MET B 1 2 ? -20.344 1.248 13.25 1 57.19 2 MET B O 1
AT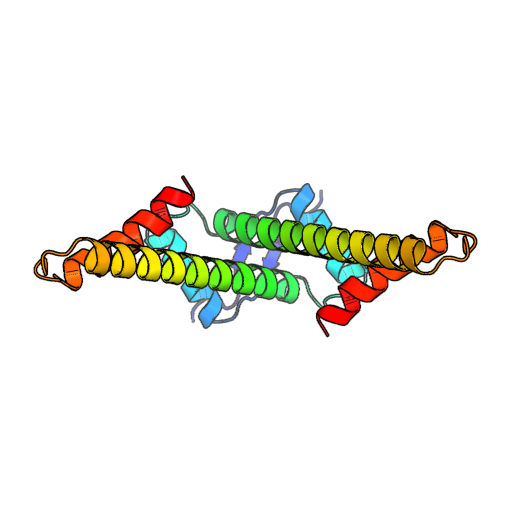OM 732 N N . ALA B 1 3 ? -20.938 2.586 11.789 1 70.94 3 ALA B N 1
ATOM 733 C CA . ALA B 1 3 ? -21.031 1.587 10.727 1 70.94 3 ALA B CA 1
ATOM 734 C C . ALA B 1 3 ? -19.719 0.811 10.602 1 70.94 3 ALA B C 1
ATOM 736 O O . ALA B 1 3 ? -18.625 1.398 10.633 1 70.94 3 ALA B O 1
ATOM 737 N N . ARG B 1 4 ? -19.844 -0.465 10.883 1 86.5 4 ARG B N 1
ATOM 738 C CA . ARG B 1 4 ? -18.719 -1.382 10.859 1 86.5 4 ARG B CA 1
ATOM 739 C C . ARG B 1 4 ? -18.188 -1.555 9.438 1 86.5 4 ARG B C 1
ATOM 741 O O . ARG B 1 4 ? -17.016 -1.91 9.242 1 86.5 4 ARG B O 1
ATOM 748 N N . THR B 1 5 ? -19.109 -1.135 8.547 1 94.44 5 THR B N 1
ATOM 749 C CA . THR B 1 5 ? -18.734 -1.344 7.148 1 94.44 5 THR B CA 1
ATOM 750 C C . THR B 1 5 ? -18.766 -0.027 6.379 1 94.44 5 THR B C 1
ATOM 752 O O . THR B 1 5 ? -19.344 0.958 6.844 1 94.44 5 THR B O 1
ATOM 755 N N . MET B 1 6 ? -18 0.076 5.289 1 94.69 6 MET B N 1
ATOM 756 C CA . MET B 1 6 ? -18.016 1.214 4.375 1 94.69 6 MET B CA 1
ATOM 757 C C . MET B 1 6 ? -18.156 0.749 2.928 1 94.69 6 MET B C 1
ATOM 759 O O . MET B 1 6 ? -17.781 -0.375 2.592 1 94.69 6 MET B O 1
ATOM 763 N N . THR B 1 7 ? -18.781 1.697 2.121 1 96.06 7 THR B N 1
ATOM 764 C CA . THR B 1 7 ? -18.984 1.439 0.699 1 96.06 7 THR B CA 1
ATOM 765 C C . THR B 1 7 ? -18.031 2.289 -0.137 1 96.06 7 THR B C 1
ATOM 767 O O . THR B 1 7 ? -17.922 3.5 0.073 1 96.06 7 THR B O 1
ATOM 770 N N . ILE B 1 8 ? -17.312 1.582 -1.089 1 97.44 8 ILE B N 1
ATOM 771 C CA . ILE B 1 8 ? -16.297 2.283 -1.869 1 97.44 8 ILE B CA 1
ATOM 772 C C . ILE B 1 8 ? -16.469 1.96 -3.352 1 97.44 8 ILE B C 1
ATOM 774 O O . ILE B 1 8 ? -17.062 0.935 -3.703 1 97.44 8 ILE B O 1
ATOM 778 N N . ASP B 1 9 ? -16.047 2.92 -4.098 1 97.44 9 ASP B N 1
ATOM 779 C CA . ASP B 1 9 ? -15.938 2.717 -5.539 1 97.44 9 ASP B CA 1
ATOM 780 C C . ASP B 1 9 ? -14.477 2.596 -5.965 1 97.44 9 ASP B C 1
ATOM 782 O O . ASP B 1 9 ? -13.711 3.561 -5.875 1 97.44 9 ASP B O 1
ATOM 786 N N . LEU B 1 10 ? -14.086 1.458 -6.547 1 97.62 10 LEU B N 1
ATOM 787 C CA . LEU B 1 10 ? -12.695 1.187 -6.895 1 97.62 10 LEU B CA 1
ATOM 788 C C . LEU B 1 10 ? -12.438 1.462 -8.375 1 97.62 10 LEU B C 1
ATOM 790 O O . LEU B 1 10 ? -11.289 1.626 -8.789 1 97.62 10 LEU B O 1
ATOM 794 N N . GLY B 1 11 ? -13.414 1.51 -9.117 1 96.12 11 GLY B N 1
ATOM 795 C CA . GLY B 1 11 ? -13.234 1.402 -10.555 1 96.12 11 GLY B CA 1
ATOM 796 C C . GLY B 1 11 ? -13.023 -0.023 -11.031 1 96.12 11 GLY B C 1
ATOM 797 O O . GLY B 1 11 ? -12.75 -0.914 -10.219 1 96.12 11 GLY B O 1
ATOM 798 N N . ASP B 1 12 ? -13.094 -0.236 -12.336 1 94.81 12 ASP B N 1
ATOM 799 C CA . ASP B 1 12 ? -13.125 -1.582 -12.898 1 94.81 12 ASP B CA 1
ATOM 800 C C . ASP B 1 12 ? -11.781 -2.287 -12.711 1 94.81 12 ASP B C 1
ATOM 802 O O . ASP B 1 12 ? -11.742 -3.441 -12.273 1 94.81 12 ASP B O 1
ATOM 806 N N . GLU B 1 13 ? -10.734 -1.603 -12.984 1 95.5 13 GLU B N 1
ATOM 807 C CA . GLU B 1 13 ? -9.406 -2.219 -12.969 1 95.5 13 GLU B CA 1
ATOM 808 C C . GLU B 1 13 ? -9.023 -2.67 -11.57 1 95.5 13 GLU B C 1
ATOM 810 O O . GLU B 1 13 ? -8.617 -3.816 -11.367 1 95.5 13 GLU B O 1
ATOM 815 N N . LEU B 1 14 ? -9.234 -1.82 -10.625 1 97.44 14 LEU B N 1
ATOM 816 C CA . LEU B 1 14 ? -8.859 -2.162 -9.258 1 97.44 14 LEU B CA 1
ATOM 817 C C . LEU B 1 14 ? -9.844 -3.162 -8.656 1 97.44 14 LEU B C 1
ATOM 819 O O . LEU B 1 14 ? -9.453 -4.016 -7.859 1 97.44 14 LEU B O 1
ATOM 823 N N . ARG B 1 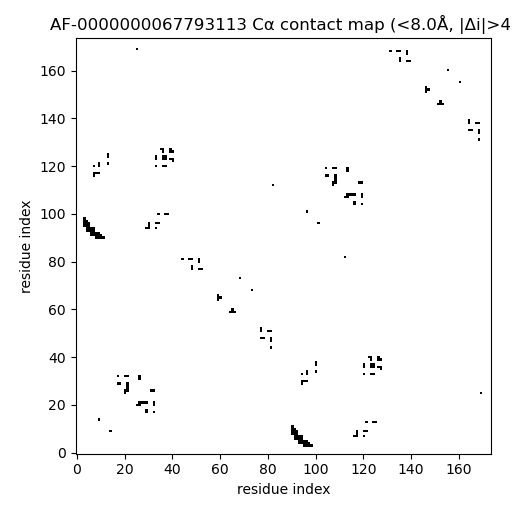15 ? -11.055 -3.096 -9.039 1 97 15 ARG B N 1
ATOM 824 C CA . ARG B 1 15 ? -12.016 -4.109 -8.617 1 97 15 ARG B CA 1
ATOM 825 C C . ARG B 1 15 ? -11.594 -5.496 -9.094 1 97 15 ARG B C 1
ATOM 827 O O . ARG B 1 15 ? -11.602 -6.453 -8.32 1 97 15 ARG B O 1
ATOM 834 N N . HIS B 1 16 ? -11.211 -5.523 -10.359 1 96.19 16 HIS B N 1
ATOM 835 C CA . HIS B 1 16 ? -10.766 -6.793 -10.914 1 96.19 16 HIS B CA 1
ATOM 836 C C . HIS B 1 16 ? -9.523 -7.301 -10.195 1 96.19 16 HIS B C 1
ATOM 838 O O . HIS B 1 16 ? -9.383 -8.508 -9.953 1 96.19 16 HIS B O 1
ATOM 844 N N . TYR B 1 17 ? -8.672 -6.426 -9.906 1 96.81 17 TYR B N 1
ATOM 845 C CA . TYR B 1 17 ? -7.457 -6.773 -9.18 1 96.81 17 TYR B CA 1
ATOM 846 C C . TYR B 1 17 ? -7.789 -7.398 -7.828 1 96.81 17 TYR B C 1
ATOM 848 O O . TYR B 1 17 ? -7.285 -8.469 -7.492 1 96.81 17 TYR B O 1
ATOM 856 N N . VAL B 1 18 ? -8.703 -6.82 -7.07 1 98 18 VAL B N 1
ATOM 857 C CA . VAL B 1 18 ? -9.109 -7.32 -5.762 1 98 18 VAL B CA 1
ATOM 858 C C . VAL B 1 18 ? -9.766 -8.688 -5.914 1 98 18 VAL B C 1
ATOM 860 O O . VAL B 1 18 ? -9.453 -9.625 -5.168 1 98 18 VAL B O 1
ATOM 863 N N . GLU B 1 19 ? -10.586 -8.797 -6.918 1 96.69 19 GLU B N 1
ATOM 864 C CA . GLU B 1 19 ? -11.273 -10.062 -7.172 1 96.69 19 GLU B CA 1
ATOM 865 C C . GLU B 1 19 ? -10.281 -11.172 -7.516 1 96.69 19 GLU B C 1
ATOM 867 O O . GLU B 1 19 ? -10.438 -12.312 -7.074 1 96.69 19 GLU B O 1
ATOM 872 N N . SER B 1 20 ? -9.32 -10.82 -8.281 1 96.5 20 SER B N 1
ATOM 873 C CA . SER B 1 20 ? -8.336 -11.812 -8.688 1 96.5 20 SER B CA 1
ATOM 874 C C . SER B 1 20 ? -7.547 -12.336 -7.492 1 96.5 20 SER B C 1
ATOM 876 O O . SER B 1 20 ? -7.191 -13.516 -7.441 1 96.5 20 SER B O 1
ATOM 878 N N . LEU B 1 21 ? -7.297 -11.508 -6.516 1 95.81 21 LEU B N 1
ATOM 879 C CA . LEU B 1 21 ? -6.566 -11.906 -5.316 1 95.81 21 LEU B CA 1
ATOM 880 C C . LEU B 1 21 ? -7.395 -12.859 -4.465 1 95.81 21 LEU B C 1
ATOM 882 O O . LEU B 1 21 ? -6.852 -13.789 -3.863 1 95.81 21 LEU B O 1
ATOM 886 N N . VAL B 1 22 ? -8.672 -12.664 -4.43 1 97.12 22 VAL B N 1
ATOM 887 C CA . VAL B 1 22 ? -9.57 -13.539 -3.674 1 97.12 22 VAL B CA 1
ATOM 888 C C . VAL B 1 22 ? -9.734 -14.867 -4.41 1 97.12 22 VAL B C 1
ATOM 890 O O . VAL B 1 22 ? -9.688 -15.938 -3.793 1 97.12 22 VAL B O 1
ATOM 893 N N . GLU B 1 23 ? -9.859 -14.789 -5.723 1 96.31 23 GLU B N 1
ATOM 894 C CA . GLU B 1 23 ? -10.047 -15.977 -6.555 1 96.31 23 GLU B CA 1
ATOM 895 C C . GLU B 1 23 ? -8.812 -16.875 -6.512 1 96.31 23 GLU B C 1
ATOM 897 O O . GLU B 1 23 ? -8.938 -18.109 -6.535 1 96.31 23 GLU B O 1
ATOM 902 N N . SER B 1 24 ? -7.645 -16.25 -6.422 1 93.12 24 SER B N 1
ATOM 903 C CA . SER B 1 24 ? -6.395 -17 -6.402 1 93.12 24 SER B CA 1
ATOM 904 C C . SER B 1 24 ? -6.195 -17.719 -5.07 1 93.12 24 SER B C 1
ATOM 906 O O . SER B 1 24 ? -5.352 -18.609 -4.957 1 93.12 24 SER B O 1
ATOM 908 N N . GLY B 1 25 ? -6.93 -17.25 -4.02 1 94.25 25 GLY B N 1
ATOM 909 C CA . GLY B 1 25 ? -6.805 -17.828 -2.693 1 94.25 25 GLY B CA 1
ATOM 910 C C . GLY B 1 25 ? -5.785 -17.125 -1.822 1 94.25 25 GLY B C 1
ATOM 911 O O . GLY B 1 25 ? -5.492 -17.578 -0.713 1 94.25 25 GLY B O 1
ATOM 912 N N . ASP B 1 26 ? -5.238 -16.062 -2.275 1 90.88 26 ASP B N 1
ATOM 913 C CA . ASP B 1 26 ? -4.266 -15.281 -1.512 1 90.88 26 ASP B CA 1
ATOM 914 C C . ASP B 1 26 ? -4.922 -14.633 -0.296 1 90.88 26 ASP B C 1
ATOM 916 O O . ASP B 1 26 ? -4.266 -14.406 0.724 1 90.88 26 ASP B O 1
ATOM 920 N N . TYR B 1 27 ? -6.176 -14.328 -0.511 1 95.75 27 TYR B N 1
ATOM 921 C CA . TYR B 1 27 ? -6.984 -13.727 0.546 1 95.75 27 TYR B CA 1
ATOM 922 C C . TYR B 1 27 ? -8.352 -14.398 0.634 1 95.75 27 TYR B C 1
ATOM 924 O O . TYR B 1 27 ? -8.859 -14.914 -0.363 1 95.75 27 TYR B O 1
ATOM 932 N N . ARG B 1 28 ? -8.891 -14.336 1.759 1 97.12 28 ARG B N 1
ATOM 933 C CA . ARG B 1 28 ? -10.195 -14.977 1.968 1 97.12 28 ARG B CA 1
ATOM 934 C C . ARG B 1 28 ? -11.328 -14.07 1.488 1 97.12 28 ARG B C 1
ATOM 936 O O . ARG B 1 28 ? -12.336 -14.555 0.969 1 97.12 28 ARG B O 1
ATOM 943 N N . THR B 1 29 ? -11.141 -12.789 1.735 1 97.56 29 THR B N 1
ATOM 944 C CA . THR B 1 29 ? -12.227 -11.875 1.413 1 97.56 29 THR B CA 1
ATOM 945 C C . THR B 1 29 ? -11.68 -10.586 0.807 1 97.56 29 THR B C 1
ATOM 947 O O . THR B 1 29 ? -10.492 -10.281 0.94 1 97.56 29 THR B O 1
ATOM 950 N N . GLN B 1 30 ? -12.547 -9.828 0.263 1 97.44 30 GLN B N 1
ATOM 951 C CA . GLN B 1 30 ? -12.211 -8.508 -0.256 1 97.44 30 GLN B CA 1
ATOM 952 C C . GLN B 1 30 ? -11.773 -7.57 0.866 1 97.44 30 GLN B C 1
ATOM 954 O O . GLN B 1 30 ? -10.852 -6.777 0.694 1 97.44 30 GLN B O 1
ATOM 959 N N . SER B 1 31 ? -12.406 -7.691 1.976 1 98.06 31 SER B N 1
ATOM 960 C CA . SER B 1 31 ? -12.047 -6.867 3.125 1 98.06 31 SER B CA 1
ATOM 961 C C . SER B 1 31 ? -10.609 -7.129 3.566 1 98.06 31 SER B C 1
ATOM 963 O O . SER B 1 31 ? -9.898 -6.207 3.967 1 98.06 31 SER B O 1
ATOM 965 N N . GLU B 1 32 ? -10.203 -8.336 3.451 1 98.25 32 GLU B N 1
ATOM 966 C CA . GLU B 1 32 ? -8.836 -8.703 3.818 1 98.25 32 GLU B CA 1
ATOM 967 C C . GLU B 1 32 ? -7.816 -8.047 2.891 1 98.25 32 GLU B C 1
ATOM 969 O O . GLU B 1 32 ? -6.785 -7.551 3.348 1 98.25 32 GLU B O 1
ATOM 974 N N . VAL B 1 33 ? -8.117 -7.961 1.693 1 98.31 33 VAL B N 1
ATOM 975 C CA . VAL B 1 33 ? -7.246 -7.332 0.708 1 98.31 33 VAL B CA 1
ATOM 976 C C . VAL B 1 33 ? -7.094 -5.844 1.029 1 98.31 33 VAL B C 1
ATOM 978 O O . VAL B 1 33 ? -5.973 -5.328 1.093 1 98.31 33 VAL B O 1
ATOM 981 N N . ILE B 1 34 ? -8.203 -5.25 1.287 1 98.69 34 ILE B N 1
ATOM 982 C CA . ILE B 1 34 ? -8.227 -3.809 1.496 1 98.69 34 ILE B CA 1
ATOM 983 C C . ILE B 1 34 ? -7.523 -3.465 2.809 1 98.69 34 ILE B C 1
ATOM 985 O O . ILE B 1 34 ? -6.789 -2.475 2.889 1 98.69 34 ILE B O 1
ATOM 989 N N . ARG B 1 35 ? -7.738 -4.324 3.809 1 98.62 35 ARG B N 1
ATOM 990 C CA . ARG B 1 35 ? -7.055 -4.09 5.074 1 98.62 35 ARG B CA 1
ATOM 991 C C . ARG B 1 35 ? -5.543 -4.18 4.902 1 98.62 35 ARG B C 1
ATOM 993 O O . ARG B 1 35 ? -4.801 -3.355 5.445 1 98.62 35 ARG B O 1
ATOM 1000 N N . GLU B 1 36 ? -5.117 -5.102 4.113 1 98.06 36 GLU B N 1
ATOM 1001 C CA . GLU B 1 36 ? -3.688 -5.227 3.848 1 98.06 36 GLU B CA 1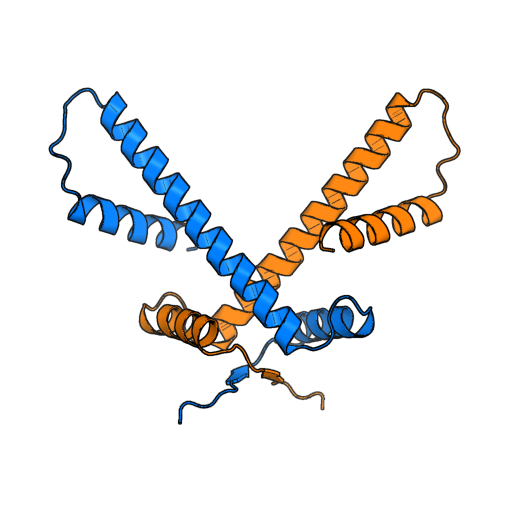
ATOM 1002 C C . GLU B 1 36 ? -3.162 -4.02 3.076 1 98.06 36 GLU B C 1
ATOM 1004 O O . GLU B 1 36 ? -2.086 -3.5 3.383 1 98.06 36 GLU B O 1
ATOM 1009 N N . ALA B 1 37 ? -3.891 -3.578 2.107 1 98.5 37 ALA B N 1
ATOM 1010 C CA . ALA B 1 37 ? -3.504 -2.414 1.314 1 98.5 37 ALA B CA 1
ATOM 1011 C C . ALA B 1 37 ? -3.365 -1.173 2.193 1 98.5 37 ALA B C 1
ATOM 1013 O O . ALA B 1 37 ? -2.4 -0.415 2.059 1 98.5 37 ALA B O 1
ATOM 1014 N N . LEU B 1 38 ? -4.258 -1.06 3.102 1 98.56 38 LEU B N 1
ATOM 1015 C CA . LEU B 1 38 ? -4.246 0.109 3.975 1 98.56 38 LEU B CA 1
ATOM 1016 C C . LEU B 1 38 ? -3.1 0.027 4.977 1 98.56 38 LEU B C 1
ATOM 1018 O O . LEU B 1 38 ? -2.502 1.048 5.328 1 98.56 38 LEU B O 1
ATOM 1022 N N . ARG B 1 39 ? -2.85 -1.152 5.422 1 97.88 39 ARG B N 1
ATOM 1023 C CA . ARG B 1 39 ? -1.706 -1.313 6.316 1 97.88 39 ARG B CA 1
ATOM 1024 C C . ARG B 1 39 ? -0.404 -0.948 5.613 1 97.88 39 ARG B C 1
ATOM 1026 O O . ARG B 1 39 ? 0.468 -0.306 6.199 1 97.88 39 ARG B O 1
ATOM 1033 N N . MET B 1 40 ? -0.377 -1.354 4.43 1 96.25 40 MET B N 1
ATOM 1034 C CA . MET B 1 40 ? 0.804 -1.031 3.635 1 96.25 40 MET B CA 1
ATOM 1035 C C . MET B 1 40 ? 0.927 0.475 3.428 1 96.25 40 MET B C 1
ATOM 1037 O O . MET B 1 40 ? 2.02 1.033 3.537 1 96.25 40 MET B O 1
ATOM 1041 N N . LEU B 1 41 ? -0.141 1.146 3.102 1 96.5 41 LEU B N 1
ATOM 1042 C CA . LEU B 1 41 ? -0.134 2.594 2.932 1 96.5 41 LEU B CA 1
ATOM 1043 C C . LEU B 1 41 ? 0.316 3.291 4.211 1 96.5 41 LEU B C 1
ATOM 1045 O O . LEU B 1 41 ? 1.149 4.199 4.168 1 96.5 41 LEU B O 1
ATOM 1049 N N . ARG B 1 42 ? -0.209 2.832 5.297 1 95.62 42 ARG B N 1
ATOM 1050 C CA . ARG B 1 42 ? 0.13 3.41 6.594 1 95.62 42 ARG B CA 1
ATOM 1051 C C . ARG B 1 42 ? 1.608 3.211 6.914 1 95.62 42 ARG B C 1
ATOM 1053 O O . ARG B 1 42 ? 2.275 4.129 7.395 1 95.62 42 ARG B O 1
ATOM 1060 N N . GLU B 1 43 ? 2.082 2.049 6.652 1 94.12 43 GLU B N 1
ATOM 1061 C CA . GLU B 1 43 ? 3.49 1.737 6.883 1 94.12 43 GLU B CA 1
ATOM 1062 C C . GLU B 1 43 ? 4.398 2.596 6.008 1 94.12 43 GLU B C 1
ATOM 1064 O O . GLU B 1 43 ? 5.406 3.123 6.48 1 94.12 43 GLU B O 1
ATOM 1069 N N . LYS B 1 44 ? 4.023 2.676 4.82 1 93.31 44 LYS B N 1
ATOM 1070 C CA . LYS B 1 44 ? 4.816 3.482 3.898 1 93.31 44 LYS B CA 1
ATOM 1071 C C . LYS B 1 44 ? 4.863 4.941 4.34 1 93.31 44 LYS B C 1
ATOM 1073 O O . LYS B 1 44 ? 5.906 5.59 4.25 1 93.31 44 LYS B O 1
ATOM 1078 N N . GLN B 1 45 ? 3.762 5.449 4.758 1 90.69 45 GLN B N 1
ATOM 1079 C CA . GLN B 1 45 ? 3.703 6.816 5.258 1 90.69 45 GLN B CA 1
ATOM 1080 C C . GLN B 1 45 ? 4.598 6.996 6.48 1 90.69 45 GLN B C 1
ATOM 1082 O O . GLN B 1 45 ? 5.309 7.996 6.594 1 90.69 45 GLN B O 1
ATOM 1087 N N . ALA B 1 46 ? 4.582 6.027 7.371 1 89.94 46 ALA B N 1
ATOM 1088 C CA . ALA B 1 46 ? 5.402 6.078 8.578 1 89.94 46 ALA B CA 1
ATOM 1089 C C . ALA B 1 46 ? 6.887 6.082 8.234 1 89.94 46 ALA B C 1
ATOM 1091 O O . ALA B 1 46 ? 7.672 6.824 8.828 1 89.94 46 ALA B O 1
ATOM 1092 N N . GLU B 1 47 ? 7.195 5.238 7.289 1 89.62 47 GLU B N 1
ATOM 1093 C CA . GLU B 1 47 ? 8.586 5.16 6.848 1 89.62 47 GLU B CA 1
ATOM 1094 C C . GLU B 1 47 ? 9.039 6.477 6.227 1 89.62 47 GLU B C 1
ATOM 1096 O O . GLU B 1 47 ? 10.156 6.934 6.48 1 89.62 47 GLU B O 1
ATOM 1101 N N . SER B 1 48 ? 8.227 6.996 5.426 1 89.31 48 SER B N 1
ATOM 1102 C CA . SER B 1 48 ? 8.539 8.266 4.781 1 89.31 48 SER B CA 1
ATOM 1103 C C . SER B 1 48 ? 8.734 9.375 5.812 1 89.31 48 SER B C 1
ATOM 1105 O O . SER B 1 48 ? 9.664 10.18 5.695 1 89.31 48 SER B O 1
ATOM 1107 N N . ASP B 1 49 ? 7.875 9.406 6.754 1 86.12 49 ASP B N 1
ATOM 1108 C CA . ASP B 1 49 ? 7.98 10.391 7.828 1 86.12 49 ASP B CA 1
ATOM 1109 C C . ASP B 1 49 ? 9.289 10.227 8.594 1 86.12 49 ASP B C 1
ATOM 1111 O O . ASP B 1 49 ? 9.953 11.211 8.922 1 86.12 49 ASP B O 1
ATOM 1115 N N . LEU B 1 50 ? 9.609 9.047 8.844 1 85.44 50 LEU B N 1
ATOM 1116 C CA . LEU B 1 50 ? 10.852 8.758 9.562 1 85.44 50 LEU B CA 1
ATOM 1117 C C . LEU B 1 50 ? 12.062 9.195 8.75 1 85.44 50 LEU B C 1
ATOM 1119 O O . LEU B 1 50 ? 13.016 9.758 9.305 1 85.44 50 LEU B O 1
ATOM 1123 N N . GLN B 1 51 ? 12 8.867 7.543 1 86.5 51 GLN B N 1
ATOM 1124 C CA . GLN B 1 51 ? 13.109 9.258 6.676 1 86.5 51 GLN B CA 1
ATOM 1125 C C . GLN B 1 51 ? 13.258 10.773 6.621 1 86.5 51 GLN B C 1
ATOM 1127 O O . GLN B 1 51 ? 14.375 11.289 6.664 1 86.5 51 GLN B O 1
ATOM 1132 N N . THR B 1 52 ? 12.18 11.422 6.492 1 85.75 52 THR B N 1
ATOM 1133 C CA . THR B 1 52 ? 12.195 12.883 6.477 1 85.75 52 THR B CA 1
ATOM 1134 C C . THR B 1 52 ? 12.766 13.43 7.781 1 85.75 52 THR B C 1
ATOM 1136 O O . THR B 1 52 ? 13.578 14.352 7.766 1 85.75 52 THR B O 1
ATOM 1139 N N . LEU B 1 53 ? 12.344 12.844 8.836 1 83.94 53 LEU B N 1
ATOM 1140 C CA . LEU B 1 53 ? 12.844 13.25 10.141 1 83.94 53 LEU B CA 1
ATOM 1141 C C . LEU B 1 53 ? 14.352 13.023 10.234 1 83.94 53 LEU B C 1
ATOM 1143 O O . LEU B 1 53 ? 15.086 13.883 10.719 1 83.94 53 LEU B O 1
ATOM 1147 N N . ARG B 1 54 ? 14.781 11.883 9.859 1 84.69 54 ARG B N 1
ATOM 1148 C CA . ARG B 1 54 ? 16.203 11.555 9.867 1 84.69 54 ARG B CA 1
ATOM 1149 C C . ARG B 1 54 ? 17 12.547 9.023 1 84.69 54 ARG B C 1
ATOM 1151 O O . ARG B 1 54 ? 18.078 12.977 9.422 1 84.69 54 ARG B O 1
ATOM 1158 N N . GLN B 1 55 ? 16.469 12.875 7.922 1 84.62 55 GLN B N 1
ATOM 1159 C CA . GLN B 1 55 ? 17.125 13.828 7.031 1 84.62 55 GLN B CA 1
ATOM 1160 C C . GLN B 1 55 ? 17.203 15.211 7.664 1 84.62 55 GLN B C 1
ATOM 1162 O O . GLN B 1 55 ? 18.234 15.891 7.566 1 84.62 55 GLN B O 1
ATOM 1167 N N . LEU B 1 56 ? 16.172 15.609 8.312 1 80.44 56 LEU B N 1
ATOM 1168 C CA . LEU B 1 56 ? 16.141 16.906 8.961 1 80.44 56 LEU B CA 1
ATOM 1169 C C . LEU B 1 56 ? 17.109 16.969 10.125 1 80.44 56 LEU B C 1
ATOM 1171 O O . LEU B 1 56 ? 17.797 17.969 10.32 1 80.44 56 LEU B O 1
ATOM 1175 N N . VAL B 1 57 ? 17.219 15.898 10.859 1 80.94 57 VAL B N 1
ATOM 1176 C CA . VAL B 1 57 ? 18.156 15.789 11.977 1 80.94 57 VAL B CA 1
ATOM 1177 C C . VAL B 1 57 ? 19.594 15.828 11.453 1 80.94 57 VAL B C 1
ATOM 1179 O O . VAL B 1 57 ? 20.438 16.547 12 1 80.94 57 VAL B O 1
ATOM 1182 N N . ALA B 1 58 ? 19.859 15.117 10.43 1 78.94 58 ALA B N 1
ATOM 1183 C CA . ALA B 1 58 ? 21.188 15.094 9.812 1 78.94 58 ALA B CA 1
ATOM 1184 C C . ALA B 1 58 ? 21.578 16.484 9.328 1 78.94 58 ALA B C 1
ATOM 1186 O O . ALA B 1 58 ? 22.734 16.906 9.516 1 78.94 58 ALA B O 1
ATOM 1187 N N . GLU B 1 59 ? 20.734 17.141 8.719 1 79.12 59 GLU B N 1
ATOM 1188 C CA . GLU B 1 59 ? 20.984 18.5 8.25 1 79.12 59 GLU B CA 1
ATOM 1189 C C . GLU B 1 59 ? 21.234 19.453 9.422 1 79.12 59 GLU B C 1
ATOM 1191 O O . GLU B 1 59 ? 22.047 20.359 9.32 1 79.12 59 GLU B O 1
ATOM 1196 N N . GLY B 1 60 ? 20.531 19.203 10.445 1 74.25 60 GLY B N 1
ATOM 1197 C CA . GLY B 1 60 ? 20.734 20 11.641 1 74.25 60 GLY B CA 1
ATOM 1198 C C . GLY B 1 60 ? 22.094 19.797 12.281 1 74.25 60 GLY B C 1
ATOM 1199 O O . GLY B 1 60 ? 22.734 20.75 12.703 1 74.25 60 GLY B O 1
ATOM 1200 N N . ILE B 1 61 ? 22.531 18.594 12.273 1 73.25 61 ILE B N 1
ATOM 1201 C CA . ILE B 1 61 ? 23.828 18.25 12.844 1 73.25 61 ILE B CA 1
ATOM 1202 C C . ILE B 1 61 ? 24.938 18.797 11.953 1 73.25 61 ILE B C 1
ATOM 1204 O O . ILE B 1 61 ? 25.938 19.344 12.445 1 73.25 61 ILE B O 1
ATOM 1208 N N . ASN B 1 62 ? 24.703 18.625 10.758 1 70.69 62 ASN B N 1
ATOM 1209 C CA . ASN B 1 62 ? 25.734 19.047 9.805 1 70.69 62 ASN B CA 1
ATOM 1210 C C . ASN B 1 62 ? 25.75 20.562 9.648 1 70.69 62 ASN B C 1
ATOM 1212 O O . ASN B 1 62 ? 26.688 21.125 9.078 1 70.69 62 ASN B O 1
ATOM 1216 N N . SER B 1 63 ? 24.672 21.094 9.969 1 65.5 63 SER B N 1
ATOM 1217 C CA . SER B 1 63 ? 24.625 22.547 9.828 1 65.5 63 SER B CA 1
ATOM 1218 C C . SER B 1 63 ? 25.5 23.219 10.875 1 65.5 63 SER B C 1
ATOM 1220 O O . SER B 1 63 ? 25.812 24.406 10.758 1 65.5 63 SER B O 1
ATOM 1222 N N . GLY B 1 64 ? 26.281 22.531 11.5 1 61.66 64 GLY B N 1
ATOM 1223 C CA . GLY B 1 64 ? 27.25 23.047 12.461 1 61.66 64 GLY B CA 1
ATOM 1224 C C . GLY B 1 64 ? 26.609 23.875 13.562 1 61.66 64 GLY B C 1
ATOM 1225 O O . GLY B 1 64 ? 27.062 23.828 14.711 1 61.66 64 GLY B O 1
ATOM 1226 N N . GLU B 1 65 ? 25.828 24.906 13.156 1 58.25 65 GLU B N 1
ATOM 1227 C CA . GLU B 1 65 ? 25.406 25.828 14.203 1 58.25 65 GLU B CA 1
ATOM 1228 C C . GLU B 1 65 ? 24.156 25.312 14.93 1 58.25 65 GLU B C 1
ATOM 1230 O O . GLU B 1 65 ? 23.203 24.875 14.289 1 58.25 65 GLU B O 1
ATOM 1235 N N . PRO B 1 66 ? 24.375 24.812 16.094 1 57.03 66 PRO B N 1
ATOM 1236 C CA . PRO B 1 66 ? 23.203 24.422 16.906 1 57.03 66 PRO B CA 1
ATOM 1237 C C . PRO B 1 66 ? 22 25.328 16.672 1 57.03 66 PRO B C 1
ATOM 1239 O O . PRO B 1 66 ? 22.109 26.547 16.781 1 57.03 66 PRO B O 1
ATOM 1242 N N . GLN B 1 67 ? 21.375 25.172 15.555 1 56.78 67 GLN B N 1
ATOM 1243 C CA . GLN B 1 67 ? 20.172 26 15.477 1 56.78 67 GLN B CA 1
ATOM 1244 C C . GLN B 1 67 ? 19.141 25.562 16.5 1 56.78 67 GLN B C 1
ATOM 1246 O O . GLN B 1 67 ? 19.062 24.391 16.859 1 56.78 67 GLN B O 1
ATOM 1251 N N . GLU B 1 68 ? 18.734 26.406 17.219 1 58.75 68 GLU B N 1
ATOM 1252 C CA . GLU B 1 68 ? 17.703 26.156 18.219 1 58.75 68 GLU B CA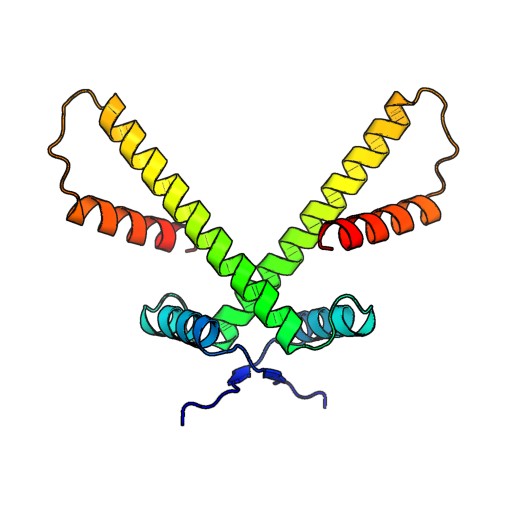 1
ATOM 1253 C C . GLU B 1 68 ? 16.594 25.266 17.672 1 58.75 68 GLU B C 1
ATOM 1255 O O . GLU B 1 68 ? 16.062 25.516 16.594 1 58.75 68 GLU B O 1
ATOM 1260 N N . TRP B 1 69 ? 16.766 24.031 17.984 1 59.34 69 TRP B N 1
ATOM 1261 C CA . TRP B 1 69 ? 15.82 23 17.578 1 59.34 69 TRP B CA 1
ATOM 1262 C C . TRP B 1 69 ? 14.461 23.234 18.234 1 59.34 69 TRP B C 1
ATOM 1264 O O . TRP B 1 69 ? 14.352 23.297 19.453 1 59.34 69 TRP B O 1
ATOM 1274 N N . ASN B 1 70 ? 13.539 24.016 17.422 1 62.75 70 ASN B N 1
ATOM 1275 C CA . ASN B 1 70 ? 12.148 24.078 17.859 1 62.75 70 ASN B CA 1
ATOM 1276 C C . ASN B 1 70 ? 11.383 22.828 17.422 1 62.75 70 ASN B C 1
ATOM 1278 O O . ASN B 1 70 ? 11.117 22.641 16.234 1 62.75 70 ASN B O 1
ATOM 1282 N N . LYS B 1 71 ? 11.195 21.984 18.281 1 63.38 71 LYS B N 1
ATOM 1283 C CA . LYS B 1 71 ? 10.547 20.688 18.078 1 63.38 71 LYS B CA 1
ATOM 1284 C C . LYS B 1 71 ? 9.242 20.844 17.312 1 63.38 71 LYS B C 1
ATOM 1286 O O . LYS B 1 71 ? 8.961 20.047 16.391 1 63.38 71 LYS B O 1
ATOM 1291 N N . ASP B 1 72 ? 8.391 21.781 17.859 1 66.25 72 ASP B N 1
ATOM 1292 C CA . ASP B 1 72 ? 7.074 21.953 17.266 1 66.25 72 ASP B CA 1
ATOM 1293 C C . ASP B 1 72 ? 7.184 22.328 15.789 1 66.25 72 ASP B C 1
ATOM 1295 O O . ASP B 1 72 ? 6.43 21.812 14.953 1 66.25 72 ASP B O 1
ATOM 1299 N N . GLU B 1 73 ? 8.109 23.156 15.594 1 66.56 73 GLU B N 1
ATOM 1300 C CA . GLU B 1 73 ? 8.32 23.594 14.219 1 66.56 73 GLU B CA 1
ATOM 1301 C C . GLU B 1 73 ? 8.852 22.453 13.359 1 66.56 73 GLU B C 1
ATOM 1303 O O . GLU B 1 73 ? 8.477 22.312 12.195 1 66.56 73 GLU B O 1
ATOM 1308 N N . PHE B 1 74 ? 9.594 21.672 13.984 1 65.5 74 PHE B N 1
ATOM 1309 C CA . PHE B 1 74 ? 10.203 20.531 13.297 1 65.5 74 PHE B CA 1
ATOM 1310 C C . PHE B 1 74 ? 9.156 19.5 12.922 1 65.5 74 PHE B C 1
ATOM 1312 O O . PHE B 1 74 ? 9.102 19.047 11.781 1 65.5 74 PHE B O 1
ATOM 1319 N N . LEU B 1 75 ? 8.281 19.141 13.812 1 65.12 75 LEU B N 1
ATOM 1320 C CA . LEU B 1 75 ? 7.219 18.156 13.57 1 65.12 75 LEU B CA 1
ATOM 1321 C C . LEU B 1 75 ? 6.262 18.641 12.492 1 65.12 75 LEU B C 1
ATOM 1323 O O . LEU B 1 75 ? 5.789 17.859 11.672 1 65.12 75 LEU B O 1
ATOM 1327 N N . GLN B 1 76 ? 6 19.891 12.5 1 67.31 76 GLN B N 1
ATOM 1328 C CA . GLN B 1 76 ? 5.156 20.5 11.469 1 67.31 76 GLN B CA 1
ATOM 1329 C C . GLN B 1 76 ? 5.797 20.375 10.086 1 67.31 76 GLN B C 1
ATOM 1331 O O . GLN B 1 76 ? 5.109 20.094 9.102 1 67.31 76 GLN B O 1
ATOM 1336 N N . LYS B 1 77 ? 7.105 20.516 10.125 1 65.69 77 LYS B N 1
ATOM 1337 C CA . LYS B 1 77 ? 7.848 20.406 8.875 1 65.69 77 LYS B CA 1
ATOM 1338 C C . LYS B 1 77 ? 7.797 19 8.32 1 65.69 77 LYS B C 1
ATOM 1340 O O . LYS B 1 77 ? 7.641 18.797 7.109 1 65.69 77 LYS B O 1
ATOM 1345 N N . ILE B 1 78 ? 7.844 18.109 9.133 1 65.44 78 ILE B N 1
ATOM 1346 C CA . ILE B 1 78 ? 7.797 16.688 8.758 1 65.44 78 ILE B CA 1
ATOM 1347 C C . ILE B 1 78 ? 6.422 16.359 8.18 1 65.44 78 ILE B C 1
ATOM 1349 O O . ILE B 1 78 ? 6.32 15.703 7.141 1 65.44 78 ILE B O 1
ATOM 1353 N N . ARG B 1 79 ? 5.441 16.844 8.812 1 66.94 79 ARG B N 1
ATOM 1354 C CA . ARG B 1 79 ? 4.07 16.625 8.367 1 66.94 79 ARG B CA 1
ATOM 1355 C C . ARG B 1 79 ? 3.836 17.219 6.988 1 66.94 79 ARG B C 1
ATOM 1357 O O . ARG B 1 79 ? 3.199 16.609 6.137 1 66.94 79 ARG B O 1
ATOM 1364 N N . ASN B 1 80 ? 4.418 18.359 6.828 1 65.25 80 ASN B N 1
ATOM 1365 C CA . ASN B 1 80 ? 4.254 19.094 5.578 1 65.25 80 ASN B CA 1
ATOM 1366 C C . ASN B 1 80 ? 5.004 18.406 4.434 1 65.25 80 ASN B C 1
ATOM 1368 O O . ASN B 1 80 ? 4.527 18.391 3.297 1 65.25 80 ASN B O 1
ATOM 1372 N N . ARG B 1 81 ? 6.137 18.047 4.73 1 62.88 81 ARG B N 1
ATOM 1373 C CA . ARG B 1 81 ? 6.98 17.438 3.705 1 62.88 81 ARG B CA 1
ATOM 1374 C C . ARG B 1 81 ? 6.434 16.078 3.275 1 62.88 81 ARG B C 1
ATOM 1376 O O . ARG B 1 81 ? 6.52 15.711 2.102 1 62.88 81 ARG B O 1
ATOM 1383 N N . THR B 1 82 ? 6.031 15.352 4.125 1 61.28 82 THR B N 1
ATOM 1384 C CA . THR B 1 82 ? 5.441 14.062 3.795 1 61.28 82 THR B CA 1
ATOM 1385 C C . THR B 1 82 ? 4.164 14.242 2.982 1 61.28 82 THR B C 1
ATOM 1387 O O . THR B 1 82 ? 3.828 13.398 2.146 1 61.28 82 THR B O 1
ATOM 1390 N N . ARG B 1 83 ? 3.541 15.383 3.166 1 59.56 83 ARG B N 1
ATOM 1391 C CA . ARG B 1 83 ? 2.342 15.742 2.416 1 59.56 83 ARG B CA 1
ATOM 1392 C C . ARG B 1 83 ? 2.697 16.203 1.009 1 59.56 83 ARG B C 1
ATOM 1394 O O . ARG B 1 83 ? 1.984 15.906 0.05 1 59.56 83 ARG B O 1
ATOM 1401 N N . THR B 1 84 ? 3.652 16.938 0.958 1 53.5 84 THR B N 1
ATOM 1402 C CA . THR B 1 84 ? 4.043 17.531 -0.313 1 53.5 84 THR B CA 1
ATOM 1403 C C . THR B 1 84 ? 4.719 16.5 -1.213 1 53.5 84 THR B C 1
ATOM 1405 O O . THR B 1 84 ? 4.785 16.688 -2.43 1 53.5 84 THR B O 1
ATOM 1408 N N . ALA B 1 85 ? 5.32 15.664 -0.64 1 51.28 85 ALA B N 1
ATOM 1409 C CA . ALA B 1 85 ? 5.992 14.68 -1.49 1 51.28 85 ALA B CA 1
ATOM 1410 C C . ALA B 1 85 ? 4.98 13.859 -2.287 1 51.28 85 ALA B C 1
ATOM 1412 O O . ALA B 1 85 ? 5.305 13.328 -3.352 1 51.28 85 ALA B O 1
ATOM 1413 N N . THR B 1 86 ? 3.738 13.688 -1.942 1 40.44 86 THR B N 1
ATOM 1414 C CA . THR B 1 86 ? 2.709 13 -2.713 1 40.44 86 THR B CA 1
ATOM 1415 C C . THR B 1 86 ? 1.982 13.977 -3.639 1 40.44 86 THR B C 1
ATOM 1417 O O . THR B 1 86 ? 1.057 13.586 -4.352 1 40.44 86 THR B O 1
ATOM 1420 N N . ARG B 1 87 ? 2.25 15.219 -3.586 1 38.28 87 ARG B N 1
ATOM 1421 C CA . ARG B 1 87 ? 1.627 16.109 -4.555 1 38.28 87 ARG B CA 1
ATOM 1422 C C . ARG B 1 87 ? 2.383 16.094 -5.879 1 38.28 87 ARG B C 1
ATOM 1424 O O . ARG B 1 87 ? 3.615 16.125 -5.895 1 38.28 87 ARG B O 1
#

Solvent-accessible surface area (backbone atoms only — not comparable to full-atom values): 9737 Å² total; per-residue (Å²): 129,77,72,66,55,51,78,33,52,55,50,70,68,53,43,49,53,50,50,50,40,35,73,71,60,80,30,91,41,67,32,54,49,52,45,50,14,44,50,49,46,52,48,50,51,53,51,48,38,48,50,48,45,52,50,52,52,50,51,46,62,68,56,68,54,82,59,83,82,50,62,70,61,46,54,52,49,35,56,48,47,56,53,52,69,77,103,128,79,72,65,54,49,79,34,52,57,50,70,68,54,43,49,52,50,49,50,39,34,72,73,61,80,30,91,39,66,33,54,50,52,45,51,14,44,50,49,44,53,50,51,52,51,50,50,38,49,50,48,46,53,51,52,51,51,50,46,62,68,56,67,54,81,58,82,81,52,62,70,61,47,54,52,48,37,57,47,49,58,53,52,69,75,102

pLDDT: mean 81.88, std 16.67, range [38.28, 98.69]

Foldseek 3Di:
DPPPDDDDDDDDVVVVVLVVCCVVVVDVDSVRVVVVVVVVVVVVLVVQLVVLLVVVVVCCVVVVPNDPDPPVVSSVVSVVVSVVVVD/DPPPDDDDDDDDVVVVVLVVCCVVVVDVDSVRVVVVVVVVVVVVLVVQLVVLLVVVVVCCVVVVPNDPDPPVVSSVVSVVVSVVVVD

InterPro domains:
  IPR010985 Ribbon-helix-helix [SSF47598] (4-45)
  IPR022789 Antitoxin ParD [PF03693] (2-80)
  IPR022789 Antitoxin ParD [PTHR36582] (2-84)
  IPR022789 Antitoxin ParD [TIGR02606] (5-76)
  IPR038296 Antitoxin ParD superfamily [G3DSA:6.10.10.120] (11-86)

Organism: Pectobacterium atrosepticum (strain SCRI 1043 / ATCC BAA-672) (NCBI:txid218491)

Nearest PDB structures (foldseek):
  5xby-assembly2_C  TM=3.953E-01  e=2.466E+00  Homo sapiens
  5xby-assembly2_C  TM=3.959E-01  e=2.466E+00  Homo sapiens

Radius of gyration: 21.03 Å; Cα contacts (8 Å, |Δi|>4): 126; chains: 2; bounding box: 51×52×38 Å